Protein AF-W2W011-F1 (afdb_monomer)

Foldseek 3Di:
DDDLLLVPDPDDPVVVVVVVVVVLQQQCDDDPDRRHNPDDPVVSVVVVVVCVVPCVVCVSVVSNVPRDDDDDDDDDDDPPPPPDPDPDDDCVPDDDDDPDPDPDDDDDDDDDDDDDDDDDDDDDDD

Nearest PDB structures (foldseek):
  7n6g-assembly1_5I  TM=6.520E-01  e=6.285E-04  Chlamydomonas reinhardtii
  7sqc-assembly1_2P  TM=5.814E-01  e=3.881E-02  Chlamydomonas reinhardtii
  7sqc-assembly1_2L  TM=6.012E-01  e=3.253E-01  Chlamydomonas reinhardtii
  7n6g-assembly1_5H  TM=4.247E-01  e=1.088E-01  Chlamydomonas reinhardtii

Organism: NCBI:txid1317063

Radius of gyration: 40.41 Å; Cα contacts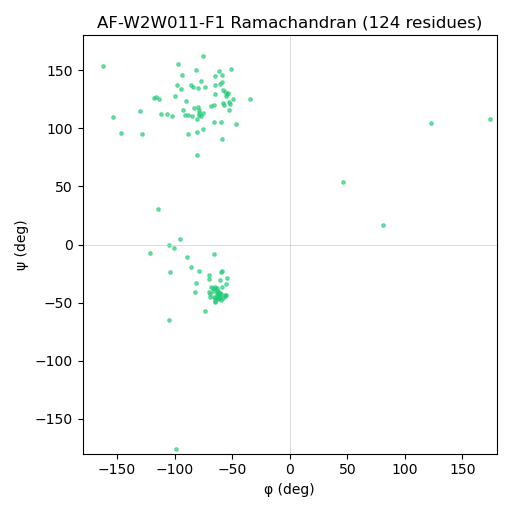 (8 Å, |Δi|>4): 46; chains: 1; bounding box: 49×67×100 Å

Sequence (126 aa):
MKRDFASDSTTDLKSSFEFFQAMLLTHSVNRSPKSVGIFSREEVATIVDYVANSYYRHFQLYKCIYTPYYHLHFVQREINDVQTPKALRPLSQGFLHTAKPMPSDESVKENDAEPPRETSESPADE

pLDDT: mean 76.08, std 18.24, range [36.22, 96.69]

InterPro domains:
  IPR032727 Flagellar C1a complex subunit C1a-32 [PF14769] (8-72)
  IPR032727 Flagellar C1a complex subunit C1a-32 [PTHR28457] (12-96)

Structure (mmCIF, N/CA/C/O backbone):
data_AF-W2W011-F1
#
_entry.id   AF-W2W011-F1
#
loop_
_atom_site.group_PDB
_atom_site.id
_atom_site.type_symbol
_atom_site.label_atom_id
_atom_site.label_alt_id
_atom_site.label_comp_id
_atom_site.label_asym_id
_atom_site.label_entity_id
_atom_site.label_seq_id
_atom_site.pdbx_PDB_ins_code
_atom_site.Cartn_x
_atom_site.Cartn_y
_atom_site.Cartn_z
_atom_site.occupancy
_atom_site.B_iso_or_equiv
_atom_site.auth_seq_id
_atom_site.auth_comp_id
_atom_site.auth_asym_id
_atom_site.auth_atom_id
_atom_site.pdbx_PDB_model_num
ATOM 1 N N . MET A 1 1 ? 24.750 -7.791 -10.084 1.00 52.22 1 MET A N 1
ATOM 2 C CA . MET A 1 1 ? 24.181 -6.774 -9.172 1.00 52.22 1 MET A CA 1
ATOM 3 C C . MET A 1 1 ? 23.039 -7.418 -8.401 1.00 52.22 1 MET A C 1
ATOM 5 O O . MET A 1 1 ? 22.060 -7.789 -9.032 1.00 52.22 1 MET A O 1
ATOM 9 N N . LYS A 1 2 ? 23.172 -7.611 -7.083 1.00 57.03 2 LYS A N 1
ATOM 10 C CA . LYS A 1 2 ? 22.013 -7.893 -6.222 1.00 57.03 2 LYS A CA 1
ATOM 11 C C . LYS A 1 2 ? 21.308 -6.552 -6.019 1.00 57.03 2 LYS A C 1
ATOM 13 O O . LYS A 1 2 ? 21.922 -5.655 -5.454 1.00 57.03 2 LYS A O 1
ATOM 18 N N . ARG A 1 3 ? 20.116 -6.374 -6.592 1.00 62.59 3 ARG A N 1
ATOM 19 C CA . ARG A 1 3 ? 19.247 -5.241 -6.255 1.00 62.59 3 ARG A CA 1
ATOM 20 C C . ARG A 1 3 ? 18.200 -5.742 -5.281 1.00 62.59 3 ARG A C 1
ATOM 22 O O . ARG A 1 3 ? 17.539 -6.743 -5.563 1.00 62.59 3 ARG A O 1
ATOM 29 N N . ASP A 1 4 ? 18.073 -5.047 -4.165 1.00 67.06 4 ASP A N 1
ATOM 30 C CA . ASP A 1 4 ? 17.091 -5.360 -3.144 1.00 67.06 4 ASP A CA 1
ATOM 31 C C . ASP A 1 4 ? 15.799 -4.613 -3.492 1.00 67.06 4 ASP A C 1
ATOM 33 O O . ASP A 1 4 ? 15.612 -3.447 -3.179 1.00 67.06 4 ASP A O 1
ATOM 37 N N . PHE A 1 5 ? 14.871 -5.281 -4.179 1.00 64.56 5 PHE A N 1
ATOM 38 C CA . PHE A 1 5 ? 13.610 -4.665 -4.628 1.00 64.56 5 PHE A CA 1
ATOM 39 C C . PHE A 1 5 ? 12.804 -4.016 -3.492 1.00 64.56 5 PHE A C 1
ATOM 41 O O . PHE A 1 5 ? 12.095 -3.034 -3.705 1.00 64.56 5 PHE A O 1
ATOM 48 N N . ALA A 1 6 ? 12.948 -4.539 -2.272 1.00 63.66 6 ALA A N 1
ATOM 49 C CA . ALA A 1 6 ? 12.313 -3.996 -1.081 1.00 63.66 6 ALA A CA 1
ATOM 50 C C . ALA A 1 6 ? 12.894 -2.640 -0.633 1.00 63.66 6 ALA A C 1
ATOM 52 O O . ALA A 1 6 ? 12.173 -1.878 0.015 1.00 63.66 6 ALA A O 1
ATOM 53 N N . SER A 1 7 ? 14.155 -2.321 -0.950 1.00 65.69 7 SER A N 1
ATOM 54 C CA . SER A 1 7 ? 14.741 -1.009 -0.638 1.00 65.69 7 SER A CA 1
ATOM 55 C C . SER A 1 7 ? 14.359 0.059 -1.658 1.00 65.69 7 SER A C 1
ATOM 57 O O . SER A 1 7 ? 14.184 1.210 -1.280 1.00 65.69 7 SER A O 1
ATOM 59 N N . ASP A 1 8 ? 14.186 -0.322 -2.926 1.00 67.56 8 ASP A N 1
ATOM 60 C CA . ASP A 1 8 ? 14.016 0.638 -4.030 1.00 67.56 8 ASP A CA 1
ATOM 61 C C . ASP A 1 8 ? 12.560 1.092 -4.228 1.00 67.56 8 ASP A C 1
ATOM 63 O O . ASP A 1 8 ? 12.281 2.113 -4.853 1.00 67.56 8 ASP A O 1
ATOM 67 N N . SER A 1 9 ? 11.600 0.331 -3.711 1.00 70.62 9 SER A N 1
ATOM 68 C CA . SER A 1 9 ? 10.176 0.668 -3.805 1.00 70.62 9 SER A CA 1
ATOM 69 C C . SER A 1 9 ? 9.778 1.825 -2.877 1.00 70.62 9 SER A C 1
ATOM 71 O O . SER A 1 9 ? 10.081 1.809 -1.686 1.00 70.62 9 SER A O 1
ATOM 73 N N . THR A 1 10 ? 8.992 2.766 -3.404 1.00 74.94 10 THR A N 1
ATOM 74 C CA . THR A 1 10 ? 8.512 3.996 -2.735 1.00 74.94 10 THR A CA 1
ATOM 75 C C . THR A 1 10 ? 7.554 3.762 -1.555 1.00 74.94 10 THR A C 1
ATOM 77 O O . THR A 1 10 ? 7.184 4.703 -0.860 1.00 74.94 10 THR A O 1
ATOM 80 N N . THR A 1 11 ? 7.100 2.525 -1.327 1.00 80.69 11 THR A N 1
ATOM 81 C CA . THR A 1 11 ? 6.095 2.234 -0.291 1.00 80.69 11 THR A CA 1
ATOM 82 C C . THR A 1 11 ? 6.762 1.856 1.028 1.00 80.69 11 THR A C 1
ATOM 84 O O . THR A 1 11 ? 7.402 0.805 1.139 1.00 80.69 11 THR A O 1
ATOM 87 N N . ASP A 1 12 ? 6.554 2.681 2.050 1.00 88.38 12 ASP A N 1
ATOM 88 C CA . ASP A 1 12 ? 7.016 2.436 3.413 1.00 88.38 12 ASP A CA 1
ATOM 89 C C . ASP A 1 12 ? 5.914 1.827 4.276 1.00 88.38 12 ASP A C 1
ATOM 91 O O . ASP A 1 12 ? 4.719 2.011 4.041 1.00 88.38 12 ASP A O 1
ATOM 95 N N . LEU A 1 13 ? 6.317 1.111 5.328 1.00 90.25 13 LEU A N 1
ATOM 96 C CA . LEU A 1 13 ? 5.365 0.515 6.265 1.00 90.25 13 LEU A CA 1
ATOM 97 C C . LEU A 1 13 ? 4.526 1.592 6.965 1.00 90.25 13 LEU A C 1
ATOM 99 O O . LEU A 1 13 ? 3.316 1.435 7.110 1.00 90.25 13 LEU A O 1
ATOM 103 N N . LYS A 1 14 ? 5.157 2.710 7.344 1.00 91.56 14 LYS A N 1
ATOM 104 C CA . LYS A 1 14 ? 4.480 3.834 7.999 1.00 91.56 14 LYS A CA 1
ATOM 105 C C . LYS A 1 14 ? 3.451 4.494 7.080 1.00 91.56 14 LYS A C 1
ATOM 107 O O . LYS A 1 14 ? 2.309 4.661 7.492 1.00 91.56 14 LYS A O 1
ATOM 112 N N . SER A 1 15 ? 3.824 4.814 5.840 1.00 91.69 15 SER A N 1
ATOM 113 C CA . SER A 1 15 ? 2.905 5.451 4.888 1.00 91.69 15 SER A CA 1
ATOM 114 C C . SER A 1 15 ? 1.752 4.523 4.492 1.00 91.69 15 SER A C 1
ATOM 116 O O . SER A 1 15 ? 0.606 4.963 4.423 1.00 91.69 15 SER A O 1
ATOM 118 N N . SER A 1 16 ? 2.016 3.219 4.334 1.00 92.31 16 SER A N 1
ATOM 119 C CA . SER A 1 16 ? 0.967 2.208 4.143 1.00 92.31 16 SER A CA 1
ATOM 120 C C . SER A 1 16 ? -0.001 2.151 5.329 1.00 92.31 16 SER A C 1
ATOM 122 O O . SER A 1 16 ? -1.209 2.029 5.125 1.00 92.31 16 SER A O 1
ATOM 124 N N . PHE A 1 17 ? 0.507 2.233 6.562 1.00 94.19 17 PHE A N 1
ATOM 125 C CA . PHE A 1 17 ? -0.326 2.202 7.764 1.00 94.19 17 PHE A CA 1
ATOM 126 C C . PHE A 1 17 ? -1.184 3.459 7.912 1.00 94.19 17 PHE A C 1
ATOM 128 O O . PHE A 1 17 ? -2.374 3.352 8.199 1.00 94.19 17 PHE A O 1
ATOM 135 N N . GLU A 1 18 ? -0.622 4.638 7.649 1.00 94.88 18 GLU A N 1
ATOM 136 C CA . GLU A 1 18 ? -1.370 5.900 7.639 1.00 94.88 18 GLU A CA 1
ATOM 137 C C . GLU A 1 18 ? -2.498 5.875 6.597 1.00 94.88 18 GLU A C 1
ATOM 139 O O . GLU A 1 18 ? -3.630 6.264 6.896 1.00 94.88 18 GLU A O 1
ATOM 144 N N . PHE A 1 19 ? -2.226 5.341 5.402 1.00 93.94 19 PHE A N 1
ATOM 145 C CA . PHE A 1 19 ? -3.241 5.153 4.366 1.00 93.94 19 PHE A CA 1
ATOM 146 C C . PHE A 1 19 ? -4.349 4.184 4.806 1.00 93.94 19 PHE A C 1
ATOM 148 O O . PHE A 1 19 ? -5.536 4.493 4.676 1.00 93.94 19 PHE A O 1
ATOM 155 N N . PHE A 1 20 ? -3.977 3.037 5.382 1.00 94.75 20 PHE A N 1
ATOM 156 C CA . PHE A 1 20 ? -4.931 2.075 5.936 1.00 94.75 20 PHE A CA 1
ATOM 157 C C . PHE A 1 20 ? -5.808 2.707 7.025 1.00 94.75 20 PHE A C 1
ATOM 159 O O . PHE A 1 20 ? -7.029 2.563 6.990 1.00 94.75 20 PHE A O 1
ATOM 166 N N . GLN A 1 21 ? -5.209 3.455 7.952 1.00 93.62 21 GLN A N 1
ATOM 167 C CA . GLN A 1 21 ? -5.925 4.137 9.025 1.00 93.62 21 GLN A CA 1
ATOM 168 C C . GLN A 1 21 ? -6.909 5.179 8.477 1.00 93.62 21 GLN A C 1
ATOM 170 O O . GLN A 1 21 ? -8.055 5.230 8.925 1.00 93.62 21 GLN A O 1
ATOM 175 N N . ALA A 1 22 ? -6.500 5.987 7.498 1.00 93.19 22 ALA A N 1
ATOM 176 C CA . ALA A 1 22 ? -7.375 6.972 6.865 1.00 93.19 22 ALA A CA 1
ATOM 177 C C . ALA A 1 22 ? -8.579 6.308 6.174 1.00 93.19 22 ALA A C 1
ATOM 179 O O . ALA A 1 22 ? -9.718 6.762 6.326 1.00 93.19 22 ALA A O 1
ATOM 180 N N . MET A 1 23 ? -8.345 5.203 5.462 1.00 92.44 23 MET A N 1
ATOM 181 C CA . MET A 1 23 ? -9.401 4.441 4.795 1.00 92.44 23 MET A CA 1
ATOM 182 C C . MET A 1 23 ? -10.364 3.812 5.807 1.00 92.44 23 MET A C 1
ATOM 184 O O . MET A 1 23 ? -11.578 3.951 5.675 1.00 92.44 23 MET A O 1
ATOM 188 N N . LEU A 1 24 ? -9.837 3.210 6.873 1.00 93.19 24 LEU A N 1
ATOM 189 C CA . LEU A 1 24 ? -10.644 2.617 7.934 1.00 93.19 24 LEU A CA 1
ATOM 190 C C . LEU A 1 24 ? -11.524 3.668 8.624 1.00 93.19 24 LEU A C 1
ATOM 192 O O . LEU A 1 24 ? -12.726 3.457 8.778 1.00 93.19 24 LEU A O 1
ATOM 196 N N . LEU A 1 25 ? -10.970 4.835 8.967 1.00 90.06 25 LEU A N 1
ATOM 197 C CA . LEU A 1 25 ? -11.723 5.933 9.584 1.00 90.06 25 LEU A CA 1
ATOM 198 C C . LEU A 1 25 ? -12.823 6.481 8.669 1.00 90.06 25 LEU A C 1
ATOM 200 O O . LEU A 1 25 ? -13.921 6.774 9.147 1.00 90.06 25 LEU A O 1
ATOM 204 N N . THR A 1 26 ? -12.561 6.557 7.363 1.00 90.62 26 THR A N 1
ATOM 205 C CA . THR A 1 26 ? -13.549 6.992 6.362 1.00 90.62 26 THR A CA 1
ATOM 206 C C . THR A 1 26 ? -14.780 6.080 6.338 1.00 90.62 26 THR A C 1
ATOM 208 O O . THR A 1 26 ? -15.884 6.562 6.086 1.00 90.62 26 THR A O 1
ATOM 211 N N . HIS A 1 27 ? -14.607 4.793 6.655 1.00 90.00 27 HIS A N 1
ATOM 212 C CA . HIS A 1 27 ? -15.679 3.792 6.681 1.00 90.00 27 HIS A CA 1
ATOM 213 C C . HIS A 1 27 ? -16.226 3.463 8.082 1.00 90.00 27 HIS A C 1
ATOM 215 O O . HIS A 1 27 ? -17.156 2.668 8.214 1.00 90.00 27 HIS A O 1
ATOM 221 N N . SER A 1 28 ? -15.661 4.053 9.134 1.00 89.00 28 SER A N 1
ATOM 222 C CA . SER A 1 28 ? -16.072 3.798 10.525 1.00 89.00 28 SER A CA 1
ATOM 223 C C . SER A 1 28 ? -16.900 4.936 11.115 1.00 89.00 28 SER A C 1
ATOM 225 O O . SER A 1 28 ? -17.642 4.741 12.073 1.00 89.00 28 SER A O 1
ATOM 227 N N . VAL A 1 29 ? -16.768 6.150 10.573 1.00 85.81 29 VAL A N 1
ATOM 228 C CA . VAL A 1 29 ? -17.441 7.340 11.101 1.00 85.81 29 VAL A CA 1
ATOM 229 C C . VAL A 1 29 ? -18.413 7.878 10.065 1.00 85.81 29 VAL A C 1
ATOM 231 O O . VAL A 1 29 ? -18.036 8.182 8.937 1.00 85.81 29 VAL A O 1
ATOM 234 N N . ASN A 1 30 ? -19.668 8.062 10.467 1.00 83.62 30 ASN A N 1
ATOM 235 C CA . ASN A 1 30 ? -20.659 8.703 9.618 1.00 83.62 30 ASN A CA 1
ATOM 236 C C . ASN A 1 30 ? -20.488 10.232 9.676 1.00 83.62 30 ASN A C 1
ATOM 238 O O . ASN A 1 30 ? -20.956 10.883 10.614 1.00 83.62 30 ASN A O 1
ATOM 242 N N . ARG A 1 31 ? -19.776 10.804 8.697 1.00 81.25 31 ARG A N 1
ATOM 243 C CA . ARG A 1 31 ? -19.677 12.257 8.489 1.00 81.25 31 ARG A CA 1
ATOM 244 C C . ARG A 1 31 ? -19.963 12.584 7.024 1.00 81.25 31 ARG A C 1
ATOM 246 O O . ARG A 1 31 ? -19.185 12.252 6.132 1.00 81.25 31 ARG A O 1
ATOM 253 N N . SER A 1 32 ? -21.060 13.298 6.780 1.00 76.00 32 SER A N 1
ATOM 254 C CA . SER A 1 32 ? -21.338 13.889 5.464 1.00 76.00 32 SER A CA 1
ATOM 255 C C . SER A 1 32 ? -20.203 14.852 5.069 1.00 76.00 32 SER A C 1
ATOM 257 O O . SER A 1 32 ? -19.733 15.576 5.953 1.00 76.00 32 SER A O 1
ATOM 259 N N . PRO A 1 33 ? -19.727 14.911 3.803 1.00 79.12 33 PRO A N 1
ATOM 260 C CA . PRO A 1 33 ? -20.206 14.236 2.584 1.00 79.12 33 PRO A CA 1
ATOM 261 C C . PRO A 1 33 ? -19.358 13.038 2.093 1.00 79.12 33 PRO A C 1
ATOM 263 O O . PRO A 1 33 ? -19.682 12.464 1.057 1.00 79.12 33 PRO A O 1
ATOM 266 N N . LYS A 1 34 ? -18.254 12.677 2.768 1.00 77.06 34 LYS A N 1
ATOM 267 C CA . LYS A 1 34 ? -17.277 11.677 2.271 1.00 77.06 34 LYS A CA 1
ATOM 268 C C . LYS A 1 34 ? -17.058 10.459 3.177 1.00 77.06 34 LYS A C 1
ATOM 270 O O . LYS A 1 34 ? -16.349 9.549 2.761 1.00 77.06 34 LYS A O 1
ATOM 275 N N . SER A 1 35 ? -17.619 10.426 4.386 1.00 81.56 35 SER A N 1
ATOM 276 C CA . SER A 1 35 ? -17.388 9.340 5.347 1.00 81.56 35 SER A CA 1
ATOM 277 C C . SER A 1 35 ? -18.691 8.613 5.666 1.00 81.56 35 SER A C 1
ATOM 279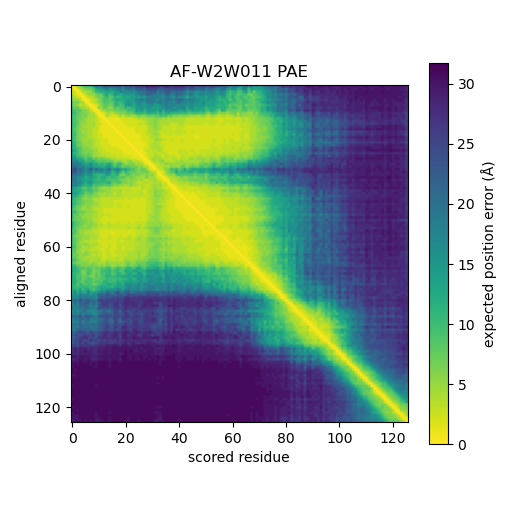 O O . SER A 1 35 ? -19.678 9.237 6.057 1.00 81.56 35 SER A O 1
ATOM 281 N N . VAL A 1 36 ? -18.692 7.293 5.494 1.00 84.44 36 VAL A N 1
ATOM 282 C CA . VAL A 1 36 ? -19.861 6.426 5.686 1.00 84.44 36 VAL A CA 1
ATOM 283 C C . VAL A 1 36 ? -19.579 5.533 6.885 1.00 84.44 36 VAL A C 1
ATOM 285 O O . VAL A 1 36 ? -18.571 4.844 6.896 1.00 84.44 36 VAL A O 1
ATOM 288 N N . GLY A 1 37 ? -20.449 5.521 7.893 1.00 86.31 37 GLY A N 1
ATOM 289 C CA . GLY A 1 37 ? -20.300 4.635 9.053 1.00 86.31 37 GLY A CA 1
ATOM 290 C C . GLY A 1 37 ? -20.795 3.224 8.744 1.00 86.31 37 GLY A C 1
ATOM 291 O O . GLY A 1 37 ? -21.909 2.886 9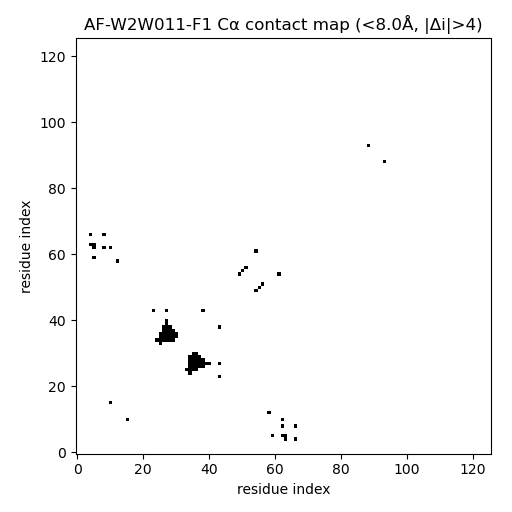.128 1.00 86.31 37 GLY A O 1
ATOM 292 N N . ILE A 1 38 ? -20.000 2.445 8.009 1.00 89.56 38 ILE A N 1
ATOM 293 C CA . ILE A 1 38 ? -20.305 1.052 7.644 1.00 89.56 38 ILE A CA 1
ATOM 294 C C . ILE A 1 38 ? -19.930 0.114 8.791 1.00 89.56 38 ILE A C 1
ATOM 296 O O . ILE A 1 38 ? -20.676 -0.812 9.090 1.00 89.56 38 ILE A O 1
ATOM 300 N N . PHE A 1 39 ? -18.788 0.364 9.433 1.00 92.06 39 PHE A N 1
ATOM 301 C CA . PHE A 1 39 ? -18.256 -0.501 10.480 1.00 92.06 39 PHE A CA 1
ATOM 302 C C . PHE A 1 39 ? -18.591 0.013 11.876 1.00 92.06 39 PHE A C 1
ATOM 304 O O . PHE A 1 39 ? -18.446 1.200 12.182 1.00 92.06 39 PHE A O 1
ATOM 311 N N . SER A 1 40 ? -18.975 -0.908 12.752 1.00 90.44 40 SER A N 1
ATOM 312 C CA . SER A 1 40 ? -19.040 -0.681 14.190 1.00 90.44 40 SER A CA 1
ATOM 313 C C . SER A 1 40 ? -17.640 -0.673 14.816 1.00 90.44 40 SER A C 1
ATOM 315 O O . SER A 1 40 ? -16.666 -1.176 14.258 1.00 90.44 40 SER A O 1
ATOM 317 N N . ARG A 1 41 ? -17.522 -0.121 16.028 1.00 89.12 41 ARG A N 1
ATOM 318 C CA . ARG A 1 41 ? -16.236 -0.036 16.741 1.00 89.12 41 ARG A CA 1
ATOM 319 C C . ARG A 1 41 ? -15.589 -1.406 16.982 1.00 89.12 41 ARG A C 1
ATOM 321 O O . ARG A 1 41 ? -14.365 -1.511 16.945 1.00 89.12 41 ARG A O 1
ATOM 328 N N . GLU A 1 42 ? -16.398 -2.422 17.262 1.00 93.94 42 GLU A N 1
ATOM 329 C CA . GLU A 1 42 ? -15.922 -3.783 17.526 1.00 93.94 42 GLU A CA 1
ATOM 330 C C . GLU A 1 42 ? -15.357 -4.414 16.252 1.00 93.94 42 GLU A C 1
ATOM 332 O O . GLU A 1 42 ? -14.239 -4.929 16.259 1.00 93.94 42 GLU A O 1
ATOM 337 N N . GLU A 1 43 ? -16.064 -4.265 15.130 1.00 93.62 43 GLU A N 1
ATOM 338 C CA . GLU A 1 43 ? -15.606 -4.744 13.824 1.00 93.62 43 GLU A CA 1
ATOM 339 C C . GLU A 1 43 ? -14.297 -4.067 13.410 1.00 93.62 43 GLU A C 1
ATOM 341 O O . GLU A 1 43 ? -13.365 -4.740 12.978 1.00 93.62 43 GLU A O 1
ATOM 346 N N . VAL A 1 44 ? -14.163 -2.757 13.632 1.00 94.19 44 VAL A N 1
ATOM 347 C CA . VAL A 1 44 ? -12.916 -2.021 13.370 1.00 94.19 44 VAL A CA 1
ATOM 348 C C . VAL A 1 44 ? -11.739 -2.630 14.131 1.00 94.19 44 VAL A C 1
ATOM 350 O O . VAL A 1 44 ? -10.675 -2.828 13.546 1.00 94.19 44 VAL A O 1
ATOM 353 N N . ALA A 1 45 ? -11.918 -2.972 15.410 1.00 94.19 45 ALA A N 1
ATOM 354 C CA . ALA A 1 45 ? -10.866 -3.608 16.200 1.00 94.19 45 ALA A CA 1
ATOM 355 C C . ALA A 1 45 ? -10.480 -4.985 15.633 1.00 94.19 45 ALA A C 1
ATOM 357 O O . ALA A 1 45 ? -9.292 -5.276 15.495 1.00 94.19 45 ALA A O 1
ATOM 358 N N . THR A 1 46 ? -11.467 -5.797 15.234 1.00 96.06 46 THR A N 1
ATOM 359 C CA . THR A 1 46 ? -11.205 -7.110 14.615 1.00 96.06 46 THR A CA 1
ATOM 360 C C . THR A 1 46 ? -10.492 -6.996 13.266 1.00 96.06 46 THR A C 1
ATOM 362 O O . THR A 1 46 ? -9.579 -7.771 12.986 1.00 96.06 46 THR A O 1
ATOM 365 N N . ILE A 1 47 ? -10.839 -5.996 12.448 1.00 95.50 47 ILE A N 1
ATOM 366 C CA . ILE A 1 47 ? -10.185 -5.732 11.161 1.00 95.50 47 ILE A CA 1
ATOM 367 C C . ILE A 1 47 ? -8.725 -5.335 11.381 1.00 95.50 47 ILE A C 1
ATOM 369 O O . ILE A 1 47 ? -7.843 -5.851 10.697 1.00 95.50 47 ILE A O 1
ATOM 373 N N . VAL A 1 48 ? -8.449 -4.440 12.334 1.00 95.62 48 VAL A N 1
ATOM 374 C CA . VAL A 1 48 ? -7.075 -4.012 12.639 1.00 95.62 48 VAL A CA 1
ATOM 375 C C . VAL A 1 48 ? -6.225 -5.197 13.092 1.00 95.62 48 VAL A C 1
ATOM 377 O O . VAL A 1 48 ? -5.115 -5.360 12.586 1.00 95.62 48 VAL A O 1
ATOM 380 N N . ASP A 1 49 ? -6.747 -6.044 13.982 1.00 96.62 49 ASP A N 1
ATOM 381 C CA . ASP A 1 49 ? -6.036 -7.238 14.449 1.00 96.62 49 ASP A CA 1
ATOM 382 C C . ASP A 1 49 ? -5.768 -8.228 13.304 1.00 96.62 49 ASP A C 1
ATOM 384 O O . ASP A 1 49 ? -4.638 -8.686 13.109 1.00 96.62 49 ASP A O 1
ATOM 388 N N . TYR A 1 50 ? -6.770 -8.487 12.461 1.00 96.69 50 TYR A N 1
ATOM 389 C CA . TYR A 1 50 ? -6.609 -9.351 11.295 1.00 96.69 50 TYR A CA 1
ATOM 390 C C . TYR A 1 50 ? -5.545 -8.824 10.323 1.00 96.69 50 TYR A C 1
ATOM 392 O O . TYR A 1 50 ? -4.669 -9.575 9.887 1.00 96.69 50 TYR A O 1
ATOM 400 N N . VAL A 1 51 ? -5.583 -7.532 9.986 1.00 95.81 51 VAL A N 1
ATOM 401 C CA . VAL A 1 51 ? -4.645 -6.910 9.037 1.00 95.81 51 VAL A CA 1
ATOM 402 C C . VAL A 1 51 ? -3.226 -6.863 9.614 1.00 95.81 51 VAL A C 1
ATOM 404 O O . VAL A 1 51 ? -2.262 -7.098 8.879 1.00 95.81 51 VAL A O 1
ATOM 407 N N . ALA A 1 52 ? -3.072 -6.629 10.920 1.00 94.44 52 ALA A N 1
ATOM 408 C CA . ALA A 1 52 ? -1.777 -6.693 11.596 1.00 94.44 52 ALA A CA 1
ATOM 409 C C . ALA A 1 52 ? -1.165 -8.103 11.519 1.00 94.44 52 ALA A C 1
ATOM 411 O O . ALA A 1 52 ? 0.002 -8.255 11.144 1.00 94.44 52 ALA A O 1
ATOM 412 N N . ASN A 1 53 ? -1.969 -9.134 11.794 1.00 95.69 53 ASN A N 1
ATOM 413 C CA . ASN A 1 53 ? -1.516 -10.525 11.849 1.00 95.69 53 ASN A CA 1
ATOM 414 C C . ASN A 1 53 ? -1.335 -11.191 10.473 1.00 95.69 53 ASN A C 1
ATOM 416 O O . ASN A 1 53 ? -0.572 -12.154 10.370 1.00 95.69 53 ASN A O 1
ATOM 420 N N . SER A 1 54 ? -1.997 -10.693 9.423 1.00 94.69 54 SER A N 1
ATOM 421 C CA . SER A 1 54 ? -1.929 -11.250 8.061 1.00 94.69 54 SER A CA 1
ATOM 422 C C . SER A 1 54 ? -1.078 -10.402 7.109 1.00 94.69 54 SER A C 1
ATOM 424 O O . SER A 1 54 ? -0.028 -10.850 6.645 1.00 94.69 54 SER A O 1
ATOM 426 N N . TYR A 1 55 ? -1.501 -9.168 6.824 1.00 93.94 55 TYR A N 1
ATOM 427 C CA . TYR A 1 55 ? -0.870 -8.296 5.836 1.00 93.94 55 TYR A CA 1
ATOM 428 C C . TYR A 1 55 ? 0.466 -7.745 6.335 1.00 93.94 55 TYR A C 1
ATOM 430 O O . TYR A 1 55 ? 1.502 -7.981 5.711 1.00 93.94 55 TYR A O 1
ATOM 438 N N . TYR A 1 56 ? 0.472 -7.057 7.483 1.00 94.56 56 TYR A N 1
ATOM 439 C CA . TYR A 1 56 ? 1.687 -6.397 7.977 1.00 94.56 56 TYR A CA 1
ATOM 440 C C . TYR A 1 56 ? 2.747 -7.388 8.460 1.00 94.56 56 TYR A C 1
ATOM 442 O O . TYR A 1 56 ? 3.940 -7.135 8.281 1.00 94.56 56 TYR A O 1
ATOM 450 N N . ARG A 1 57 ? 2.338 -8.561 8.960 1.00 94.38 57 ARG A N 1
ATOM 451 C CA . ARG A 1 57 ? 3.251 -9.676 9.253 1.00 94.38 57 ARG A CA 1
ATOM 452 C C . ARG A 1 57 ? 4.087 -10.093 8.038 1.00 94.38 57 ARG A C 1
ATOM 454 O O . ARG A 1 57 ? 5.246 -10.472 8.192 1.00 94.38 57 ARG A O 1
ATOM 461 N N . HIS A 1 58 ? 3.518 -10.001 6.837 1.00 93.25 58 HIS A N 1
ATOM 462 C CA . HIS A 1 58 ? 4.173 -10.359 5.577 1.00 93.25 58 HIS A CA 1
ATOM 463 C C . HIS A 1 58 ? 4.388 -9.145 4.661 1.00 93.25 58 HIS A C 1
ATOM 465 O O . HIS A 1 58 ? 4.431 -9.283 3.438 1.00 93.25 58 HIS A O 1
ATOM 471 N N . PHE A 1 59 ? 4.575 -7.952 5.239 1.00 91.25 59 PHE A N 1
ATOM 472 C CA . PHE A 1 59 ? 4.643 -6.695 4.489 1.00 91.25 59 PHE A CA 1
ATOM 473 C C . PHE A 1 59 ? 5.704 -6.705 3.379 1.00 91.25 59 PHE A C 1
ATOM 475 O O . PHE A 1 59 ? 5.428 -6.288 2.259 1.00 91.25 59 PHE A O 1
ATOM 482 N N . GLN A 1 60 ? 6.902 -7.231 3.654 1.00 88.50 60 GLN A N 1
ATOM 483 C CA . GLN A 1 60 ? 7.986 -7.282 2.666 1.00 88.50 60 GLN A CA 1
ATOM 484 C C . GLN A 1 60 ? 7.654 -8.177 1.464 1.00 88.50 60 GLN A C 1
ATOM 486 O O . GLN A 1 60 ? 8.000 -7.833 0.339 1.00 88.50 60 GLN A O 1
ATOM 491 N N . LEU A 1 61 ? 6.951 -9.293 1.684 1.00 89.88 61 LEU A N 1
ATOM 492 C CA . LEU A 1 61 ? 6.537 -10.192 0.605 1.00 89.88 61 LEU A CA 1
ATOM 493 C C . LEU A 1 61 ? 5.555 -9.485 -0.33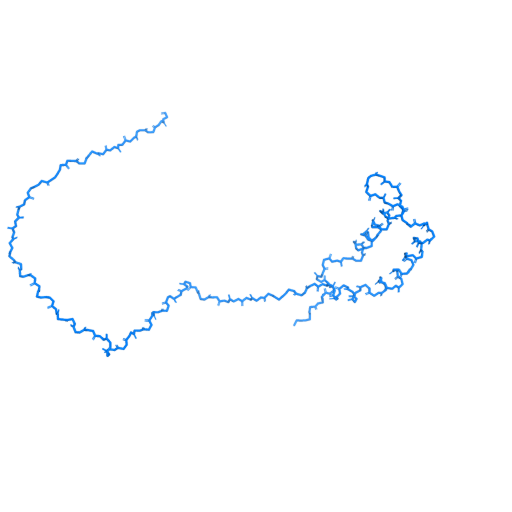2 1.00 89.88 61 LEU A C 1
ATOM 495 O O . LEU A 1 61 ? 5.765 -9.466 -1.543 1.00 89.88 61 LEU A O 1
ATOM 499 N N . TYR A 1 62 ? 4.518 -8.859 0.230 1.00 90.31 62 TYR A N 1
ATOM 500 C CA . TYR A 1 62 ? 3.541 -8.107 -0.556 1.00 90.31 62 TYR A CA 1
ATOM 501 C C . TYR A 1 62 ? 4.180 -6.918 -1.270 1.00 90.31 62 TYR A C 1
ATOM 503 O O . TYR A 1 62 ? 3.923 -6.704 -2.451 1.00 90.31 62 TYR A O 1
ATOM 511 N N . LYS A 1 63 ? 5.080 -6.199 -0.595 1.00 88.00 63 LYS A N 1
ATOM 512 C CA . LYS A 1 63 ? 5.861 -5.107 -1.181 1.00 88.00 63 LYS A CA 1
ATOM 513 C C . LYS A 1 63 ? 6.645 -5.576 -2.411 1.00 88.00 63 LYS A C 1
ATOM 515 O O . LYS A 1 63 ? 6.599 -4.910 -3.440 1.00 88.00 63 LYS A O 1
ATOM 520 N N . CYS A 1 64 ? 7.283 -6.743 -2.354 1.00 85.44 64 CYS A N 1
ATOM 521 C CA . CYS A 1 64 ? 7.981 -7.319 -3.505 1.00 85.44 64 CYS A CA 1
ATOM 522 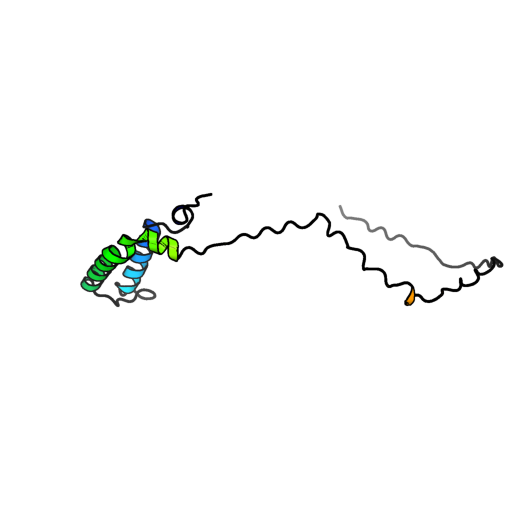C C . CYS A 1 64 ? 7.038 -7.736 -4.645 1.00 85.44 64 CYS A C 1
ATOM 524 O O . CYS A 1 64 ? 7.375 -7.522 -5.804 1.00 85.44 64 CYS A O 1
ATOM 526 N N . ILE A 1 65 ? 5.872 -8.315 -4.339 1.00 87.88 65 ILE A N 1
ATOM 527 C CA . ILE A 1 65 ? 4.909 -8.776 -5.356 1.00 87.88 65 ILE A CA 1
ATOM 528 C C . ILE A 1 65 ? 4.253 -7.595 -6.085 1.00 87.88 65 ILE A C 1
ATOM 530 O O . ILE A 1 65 ? 4.065 -7.650 -7.298 1.00 87.88 65 ILE A O 1
ATOM 534 N N . TYR A 1 66 ? 3.901 -6.534 -5.356 1.00 85.38 66 TYR A N 1
ATOM 535 C CA . TYR A 1 66 ? 3.165 -5.392 -5.906 1.00 85.38 66 TYR A CA 1
ATOM 536 C C . TYR A 1 66 ? 4.054 -4.284 -6.474 1.00 85.38 66 TYR A C 1
ATOM 538 O O . TYR A 1 66 ? 3.537 -3.384 -7.132 1.00 85.38 66 TYR A O 1
ATOM 546 N N . THR A 1 67 ? 5.370 -4.319 -6.247 1.00 85.75 67 THR A N 1
ATOM 547 C CA . THR A 1 67 ? 6.284 -3.346 -6.858 1.00 85.75 67 THR A CA 1
ATOM 548 C C . THR A 1 67 ? 6.474 -3.694 -8.338 1.00 85.75 67 THR A C 1
ATOM 550 O O . THR A 1 67 ? 7.062 -4.735 -8.640 1.00 85.75 67 THR A O 1
ATOM 553 N N . PRO A 1 68 ? 6.004 -2.854 -9.283 1.00 77.75 68 PRO A N 1
ATOM 554 C CA . PRO A 1 68 ? 6.153 -3.131 -10.704 1.00 77.75 68 PRO A CA 1
ATOM 555 C C . PRO A 1 68 ? 7.629 -3.120 -11.110 1.00 77.75 68 PRO A C 1
ATOM 557 O O . PRO A 1 68 ? 8.404 -2.248 -10.713 1.00 77.75 68 PRO A O 1
ATOM 560 N N . TYR A 1 69 ? 8.012 -4.093 -11.934 1.00 75.31 69 TYR A N 1
ATOM 561 C CA . TYR A 1 69 ? 9.363 -4.201 -12.464 1.00 75.31 69 TYR A CA 1
ATOM 562 C C . TYR A 1 69 ? 9.493 -3.395 -13.761 1.00 75.31 69 TYR A C 1
ATOM 564 O O . TYR A 1 69 ? 8.930 -3.763 -14.792 1.00 75.31 69 TYR A O 1
ATOM 572 N N . TYR A 1 70 ? 10.259 -2.304 -13.725 1.00 76.12 70 TYR A N 1
ATOM 573 C CA . TYR A 1 70 ? 10.562 -1.518 -14.919 1.00 76.12 70 TYR A CA 1
ATOM 574 C C . TYR A 1 70 ? 11.846 -2.031 -15.579 1.00 76.12 70 TYR A C 1
ATOM 576 O O . TYR A 1 70 ? 12.946 -1.872 -15.043 1.00 76.12 70 TYR A O 1
ATOM 584 N N . HIS A 1 71 ? 11.714 -2.635 -16.762 1.00 77.69 71 HIS A N 1
ATOM 585 C CA . HIS A 1 71 ? 12.858 -2.985 -17.602 1.00 77.69 71 HIS A CA 1
ATOM 586 C C . HIS A 1 71 ? 13.235 -1.766 -18.452 1.00 77.69 71 HIS A C 1
ATOM 588 O O . HIS A 1 71 ? 12.498 -1.371 -19.353 1.00 77.69 71 HIS A O 1
ATOM 594 N N . LEU A 1 72 ? 14.382 -1.148 -18.163 1.00 81.50 72 LEU A N 1
ATOM 595 C CA . LEU A 1 72 ? 14.938 -0.111 -19.031 1.00 81.50 72 LEU A CA 1
ATOM 596 C C . LEU A 1 72 ? 15.720 -0.781 -20.161 1.00 81.50 72 LEU A C 1
ATOM 598 O O . LEU A 1 72 ? 16.707 -1.476 -19.911 1.00 81.50 72 LEU A O 1
ATOM 602 N N . HIS A 1 73 ? 15.270 -0.576 -21.396 1.00 82.56 73 HIS A N 1
ATOM 603 C CA . HIS A 1 73 ? 15.976 -1.003 -22.598 1.00 82.56 73 HIS A CA 1
ATOM 604 C C . HIS A 1 73 ? 16.661 0.209 -23.223 1.00 82.56 73 HIS A C 1
ATOM 606 O O . HIS A 1 73 ? 16.001 1.105 -23.745 1.00 82.56 73 HIS A O 1
ATOM 612 N N . PHE A 1 74 ? 17.990 0.233 -23.170 1.00 86.19 74 PHE A N 1
ATOM 613 C CA . PHE A 1 74 ? 18.783 1.224 -23.885 1.00 86.19 74 PHE A CA 1
ATOM 614 C C . PHE A 1 74 ? 19.111 0.680 -25.270 1.00 86.19 74 PHE A C 1
ATOM 616 O O . PHE A 1 74 ? 19.701 -0.392 -25.396 1.00 86.19 74 PHE A O 1
ATOM 623 N N . VAL A 1 75 ? 18.734 1.423 -26.307 1.00 85.38 75 VAL A N 1
ATOM 624 C CA . VAL A 1 75 ? 19.153 1.146 -27.680 1.00 85.38 75 VAL A CA 1
ATOM 625 C C . VAL A 1 75 ? 20.084 2.271 -28.092 1.00 85.38 75 VAL A C 1
ATOM 627 O O . VAL A 1 75 ? 19.668 3.422 -28.208 1.00 85.38 75 VAL A O 1
ATOM 630 N N . GLN A 1 76 ? 21.358 1.943 -28.275 1.00 81.00 76 GLN A N 1
ATOM 631 C CA . GLN A 1 76 ? 22.325 2.878 -28.824 1.00 81.00 76 GLN A CA 1
ATOM 632 C C . GLN A 1 76 ? 22.130 2.934 -30.338 1.00 81.00 76 GLN A C 1
ATOM 634 O O . GLN A 1 76 ? 22.311 1.933 -31.029 1.00 81.00 76 GLN A O 1
ATOM 639 N N . ARG A 1 77 ? 21.741 4.105 -30.843 1.00 79.19 77 ARG A N 1
ATOM 640 C CA . ARG A 1 77 ? 21.741 4.398 -32.276 1.00 79.19 77 ARG A CA 1
ATOM 641 C C . ARG A 1 77 ? 23.063 5.068 -32.644 1.00 79.19 77 ARG A C 1
ATOM 643 O O . ARG A 1 77 ? 23.626 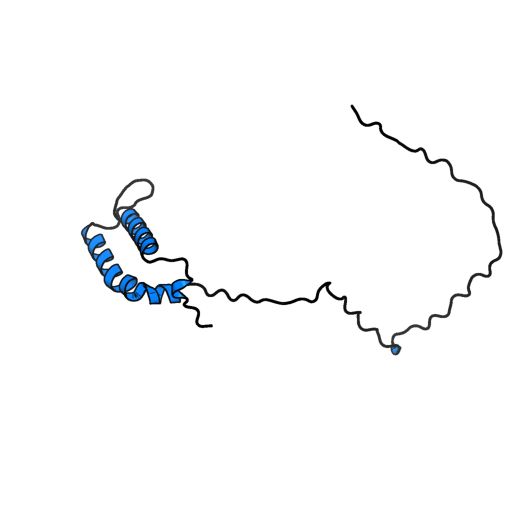5.804 -31.833 1.00 79.19 77 ARG A O 1
ATOM 650 N N . GLU A 1 78 ? 23.562 4.802 -33.846 1.00 79.44 78 GLU A N 1
ATOM 651 C CA . GLU A 1 78 ? 24.703 5.535 -34.387 1.00 79.44 78 GLU A CA 1
ATOM 652 C C . GLU A 1 78 ? 24.398 7.035 -34.470 1.00 79.44 78 GLU A C 1
ATOM 654 O O . GLU A 1 78 ? 23.264 7.458 -34.713 1.00 79.44 78 GLU A O 1
ATOM 659 N N . ILE A 1 79 ? 25.431 7.843 -34.247 1.00 76.31 79 ILE A N 1
ATOM 660 C CA . ILE A 1 79 ? 25.355 9.294 -34.382 1.00 76.31 79 ILE A CA 1
ATOM 661 C C . ILE A 1 79 ? 25.081 9.611 -35.863 1.00 76.31 79 ILE A C 1
ATOM 663 O O . ILE A 1 79 ? 25.792 9.125 -36.738 1.00 76.31 79 ILE A O 1
ATOM 667 N N . ASN A 1 80 ? 24.071 10.448 -36.123 1.00 70.94 80 ASN A N 1
ATOM 668 C CA . ASN A 1 80 ? 23.684 10.994 -37.436 1.00 70.94 80 ASN A CA 1
ATOM 669 C C . ASN A 1 80 ? 22.843 10.125 -38.386 1.00 70.94 80 ASN A C 1
ATOM 671 O O . ASN A 1 80 ? 22.764 10.498 -39.553 1.00 70.94 80 ASN A O 1
ATOM 675 N N . ASP A 1 81 ? 22.187 9.044 -37.938 1.00 65.62 81 ASP A N 1
ATOM 676 C CA . ASP A 1 81 ? 21.255 8.285 -38.803 1.00 65.62 81 ASP A CA 1
ATOM 677 C C . ASP A 1 81 ? 21.865 8.011 -40.191 1.00 65.62 81 ASP A C 1
ATOM 679 O O . ASP A 1 81 ? 21.304 8.416 -41.211 1.00 65.62 81 ASP A O 1
ATOM 683 N N . VAL A 1 82 ? 23.072 7.419 -40.221 1.00 71.06 82 VAL A N 1
ATOM 684 C CA . VAL A 1 82 ? 23.858 7.216 -41.449 1.00 71.06 82 VAL A CA 1
ATOM 685 C C . VAL A 1 82 ? 22.937 6.656 -42.532 1.00 71.06 82 VAL A C 1
ATOM 687 O O . VAL A 1 82 ? 22.544 5.488 -42.473 1.00 71.06 82 VAL A O 1
ATOM 690 N N . GLN A 1 83 ? 22.537 7.507 -43.491 1.00 69.56 83 GLN A N 1
ATOM 691 C CA . GLN A 1 83 ? 21.617 7.107 -44.550 1.00 69.56 83 GLN A CA 1
ATOM 692 C C . GLN A 1 83 ? 22.286 5.970 -45.301 1.00 69.56 83 GLN A C 1
ATOM 694 O O . GLN A 1 83 ? 23.246 6.177 -46.044 1.00 69.56 83 GLN A O 1
ATOM 699 N N . THR A 1 84 ? 21.803 4.751 -45.081 1.00 76.69 84 THR A N 1
ATOM 700 C CA . THR A 1 84 ? 22.325 3.605 -45.805 1.00 76.69 84 THR A CA 1
ATOM 701 C C . THR A 1 84 ? 21.893 3.792 -47.256 1.00 76.69 84 THR A C 1
ATOM 703 O O . THR A 1 84 ? 20.687 3.893 -47.513 1.00 76.69 84 THR A O 1
ATOM 706 N N . PRO A 1 85 ? 22.833 3.905 -48.211 1.00 78.94 85 PRO A N 1
ATOM 707 C CA . PRO A 1 85 ? 22.468 4.126 -49.596 1.00 78.94 85 PRO A CA 1
ATOM 708 C C . PRO A 1 85 ? 21.567 2.982 -50.050 1.00 78.94 85 PRO A C 1
ATOM 710 O O . PRO A 1 85 ? 21.849 1.806 -49.802 1.00 78.94 85 PRO A O 1
ATOM 713 N N . LYS A 1 86 ? 20.455 3.328 -50.705 1.00 81.62 86 LYS A N 1
ATOM 714 C CA . LYS A 1 86 ? 19.560 2.328 -51.287 1.00 81.62 86 LYS A CA 1
ATOM 715 C C . LYS A 1 86 ? 20.381 1.439 -52.217 1.00 81.62 86 LYS A C 1
ATOM 717 O O . LYS A 1 86 ? 21.091 1.957 -53.079 1.00 81.62 86 LYS A O 1
ATOM 722 N N . ALA A 1 87 ? 20.259 0.122 -52.049 1.00 84.06 87 ALA A N 1
ATOM 723 C CA . ALA A 1 87 ? 20.937 -0.837 -52.911 1.00 84.06 87 ALA A CA 1
ATOM 724 C C . ALA A 1 87 ? 20.687 -0.478 -54.383 1.00 84.06 87 ALA A C 1
ATOM 726 O O . ALA A 1 87 ? 19.538 -0.303 -54.810 1.00 84.06 87 ALA A O 1
ATOM 727 N N . LEU A 1 88 ? 21.779 -0.312 -55.133 1.00 80.00 88 LEU A N 1
ATOM 728 C CA . LEU A 1 88 ? 21.712 0.024 -56.547 1.00 80.00 88 LEU A CA 1
ATOM 729 C C . LEU A 1 88 ? 20.974 -1.096 -57.286 1.00 80.00 88 LEU A C 1
ATOM 731 O O . LEU A 1 88 ? 21.177 -2.281 -57.016 1.00 80.00 88 LEU A O 1
ATOM 735 N N . ARG A 1 89 ? 20.102 -0.718 -58.224 1.00 82.00 89 ARG A N 1
ATOM 736 C CA . ARG A 1 89 ? 19.460 -1.692 -59.111 1.00 82.00 89 ARG A CA 1
ATOM 737 C C . ARG A 1 89 ? 20.525 -2.352 -59.997 1.00 82.00 89 ARG A C 1
ATOM 739 O O . ARG A 1 89 ? 21.481 -1.676 -60.378 1.00 82.00 89 ARG A O 1
ATOM 746 N N . PRO A 1 90 ? 20.383 -3.647 -60.329 1.00 87.94 90 PRO A N 1
ATOM 747 C CA . PRO A 1 90 ? 21.342 -4.332 -61.186 1.00 87.94 90 PRO A CA 1
ATOM 748 C C . PRO A 1 90 ? 21.396 -3.674 -62.570 1.00 87.94 90 PRO A C 1
ATOM 750 O O . PRO A 1 90 ? 20.388 -3.169 -63.067 1.00 87.94 90 PRO A O 1
ATOM 753 N N . LEU A 1 91 ? 22.564 -3.727 -63.219 1.00 82.06 91 LEU A N 1
ATOM 754 C CA . LEU A 1 91 ? 22.790 -3.115 -64.536 1.00 82.06 91 LEU A CA 1
ATOM 755 C C . LEU A 1 91 ? 21.856 -3.668 -65.625 1.00 82.06 91 LEU A C 1
ATOM 757 O O . LEU A 1 91 ? 21.559 -2.973 -66.590 1.00 82.06 91 LEU A O 1
ATOM 761 N N . SER A 1 92 ? 21.332 -4.882 -65.439 1.00 86.06 92 SER A N 1
ATOM 762 C CA . SER A 1 92 ? 20.315 -5.481 -66.311 1.00 86.06 92 SER A CA 1
ATOM 763 C C . SER A 1 92 ? 19.020 -4.667 -66.405 1.00 86.06 92 SER A C 1
ATOM 765 O O . SER A 1 92 ? 18.291 -4.801 -67.380 1.00 86.06 92 SER A O 1
ATOM 767 N N . GLN A 1 93 ? 18.732 -3.821 -65.413 1.00 84.50 93 GLN A N 1
ATOM 768 C CA . GLN A 1 93 ? 17.582 -2.911 -65.403 1.00 84.50 93 GLN A CA 1
ATOM 769 C C . GLN A 1 93 ? 17.940 -1.499 -65.901 1.00 84.50 93 GLN A C 1
ATOM 771 O O . GLN A 1 93 ? 17.116 -0.588 -65.814 1.00 84.50 93 GLN A O 1
ATOM 776 N N . GLY A 1 94 ? 19.173 -1.288 -66.368 1.00 84.38 94 GLY A N 1
ATOM 777 C CA . GLY A 1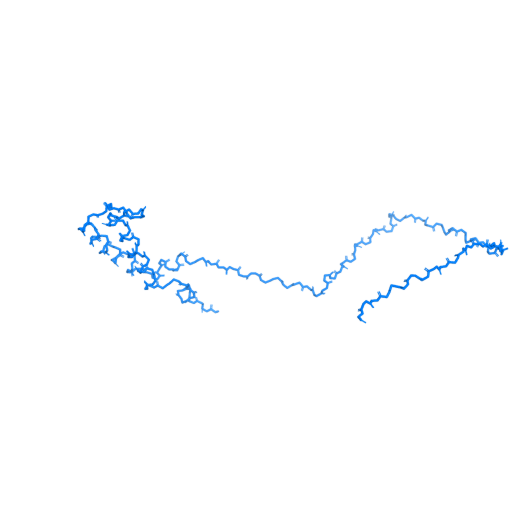 94 ? 19.638 -0.006 -66.882 1.00 84.38 94 GLY A CA 1
ATOM 778 C C . GLY A 1 94 ? 19.116 0.274 -68.291 1.00 84.38 94 GLY A C 1
ATOM 779 O O . GLY A 1 94 ? 19.091 -0.608 -69.144 1.00 84.38 94 GLY A O 1
ATOM 780 N N . PHE A 1 95 ? 18.745 1.528 -68.550 1.00 81.69 95 PHE A N 1
ATOM 781 C CA . PHE A 1 95 ? 18.491 2.020 -69.903 1.00 81.69 95 PHE A CA 1
ATOM 782 C C . PHE A 1 95 ? 19.762 2.668 -70.448 1.00 81.69 95 PHE A C 1
ATOM 784 O O . PHE A 1 95 ? 20.398 3.464 -69.755 1.00 81.69 95 PHE A O 1
ATOM 791 N N . LEU A 1 96 ? 20.121 2.348 -71.693 1.00 82.88 96 LEU A N 1
ATOM 792 C CA . LEU A 1 96 ? 21.242 2.981 -72.379 1.00 82.88 96 LEU A CA 1
ATOM 793 C C . LEU A 1 96 ? 20.920 4.465 -72.601 1.00 82.88 96 LEU A C 1
ATOM 795 O O . LEU A 1 96 ? 20.095 4.816 -73.441 1.00 82.88 96 LEU A O 1
ATOM 799 N N . HIS A 1 97 ? 21.557 5.337 -71.822 1.00 76.25 97 HIS A N 1
ATOM 800 C CA . HIS A 1 97 ? 21.504 6.774 -72.054 1.00 76.25 97 HIS A CA 1
ATOM 801 C C . HIS A 1 97 ? 22.412 7.095 -73.241 1.00 76.25 97 HIS A C 1
ATOM 803 O O . HIS A 1 97 ? 23.631 7.178 -73.101 1.00 76.25 97 HIS A O 1
ATOM 809 N N . THR A 1 98 ? 21.833 7.263 -74.430 1.00 80.69 98 THR A N 1
ATOM 810 C CA . THR A 1 98 ? 22.541 7.942 -75.516 1.00 80.69 98 THR A CA 1
ATOM 811 C C . THR A 1 98 ? 22.728 9.391 -75.088 1.00 80.69 98 THR A C 1
ATOM 813 O O . THR A 1 98 ? 21.737 10.076 -74.822 1.00 80.69 98 THR A O 1
ATOM 816 N N . ALA A 1 99 ? 23.975 9.854 -74.986 1.00 73.69 99 ALA A N 1
ATOM 817 C CA . ALA A 1 99 ? 24.252 11.257 -74.719 1.00 73.69 99 ALA A CA 1
ATOM 818 C C . ALA A 1 99 ? 23.474 12.108 -75.732 1.00 73.69 99 ALA A C 1
ATOM 820 O O . ALA A 1 99 ? 23.625 11.933 -76.943 1.00 73.69 99 ALA A O 1
ATOM 821 N N . LYS A 1 100 ? 22.601 12.994 -75.237 1.00 72.38 100 LYS A N 1
ATOM 822 C CA . LYS A 1 100 ? 21.988 14.017 -76.082 1.00 72.38 100 LYS A CA 1
ATOM 823 C C . LYS A 1 100 ? 23.149 14.779 -76.732 1.00 72.38 100 LYS A C 1
ATOM 825 O O . LYS A 1 100 ? 24.047 15.176 -75.984 1.00 72.38 100 LYS A O 1
ATOM 830 N N . PRO A 1 101 ? 23.182 14.951 -78.067 1.00 65.56 101 PRO A N 1
ATOM 831 C CA . PRO A 1 101 ? 24.205 15.776 -78.686 1.00 65.56 101 PRO A CA 1
ATOM 832 C C . PRO A 1 101 ? 24.178 17.126 -77.976 1.00 65.56 101 PRO A C 1
ATOM 834 O O . PRO A 1 101 ? 23.110 17.738 -77.869 1.00 65.56 101 PRO A O 1
ATOM 837 N N . MET A 1 102 ? 25.316 17.527 -77.407 1.00 61.72 102 MET A N 1
ATOM 838 C CA . MET A 1 102 ? 25.451 18.868 -76.852 1.00 61.72 102 MET A CA 1
ATOM 839 C C . MET A 1 102 ? 25.063 19.846 -77.965 1.00 61.72 102 MET A C 1
ATOM 841 O O . MET A 1 102 ? 25.531 19.660 -79.094 1.00 61.72 102 MET A O 1
ATOM 845 N N . PRO A 1 103 ? 24.177 20.824 -77.712 1.00 61.19 103 PRO A N 1
ATOM 846 C CA . PRO A 1 103 ? 23.952 21.874 -78.688 1.00 61.19 103 PRO A CA 1
ATOM 847 C C . PRO A 1 103 ? 25.304 22.541 -78.946 1.00 61.19 103 PRO A C 1
ATOM 849 O O . PRO A 1 103 ? 25.957 23.006 -78.018 1.00 61.19 103 PRO A O 1
ATOM 852 N N . SER A 1 104 ? 25.752 22.493 -80.198 1.00 52.84 104 SER A N 1
ATOM 853 C CA . SER A 1 104 ? 26.905 23.248 -80.667 1.00 52.84 104 SER A CA 1
ATOM 854 C C . SER A 1 104 ? 26.641 24.729 -80.406 1.00 52.84 104 SER A C 1
ATOM 856 O O . SER A 1 104 ? 25.630 25.255 -80.876 1.00 52.84 104 SER A O 1
ATOM 858 N N . ASP A 1 105 ? 27.528 25.361 -79.640 1.00 54.88 105 ASP A N 1
ATOM 859 C CA . ASP A 1 105 ? 27.519 26.789 -79.335 1.00 54.88 105 ASP A CA 1
ATOM 860 C C . ASP A 1 105 ? 27.611 27.623 -80.618 1.00 54.88 105 ASP A C 1
ATOM 862 O O . ASP A 1 105 ? 28.700 27.969 -81.055 1.00 54.88 105 ASP A O 1
ATOM 866 N N . GLU A 1 106 ? 26.475 27.984 -81.210 1.00 49.50 106 GLU A N 1
ATOM 867 C CA . GLU A 1 106 ? 26.355 29.160 -82.073 1.00 49.50 106 GLU A CA 1
ATOM 868 C C . GLU A 1 106 ? 24.959 29.769 -81.929 1.00 49.50 106 GLU A C 1
ATOM 870 O O . GLU A 1 106 ? 23.994 29.342 -82.556 1.00 49.50 106 GLU A O 1
ATOM 875 N N . SER A 1 107 ? 24.846 30.785 -81.077 1.00 44.19 107 SER A N 1
ATOM 876 C CA . SER A 1 107 ? 24.429 32.125 -81.502 1.00 44.19 107 SER A CA 1
ATOM 877 C C . SER A 1 107 ?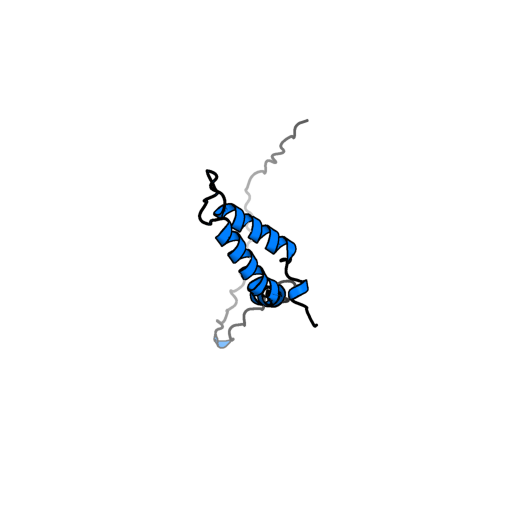 24.253 32.997 -80.264 1.00 44.19 107 SER A C 1
ATOM 879 O O . SER A 1 107 ? 23.293 32.846 -79.507 1.00 44.19 107 SER A O 1
ATOM 881 N N . VAL A 1 108 ? 25.185 33.932 -80.087 1.00 51.06 108 VAL A N 1
ATOM 882 C CA . VAL A 1 108 ? 24.979 35.144 -79.298 1.00 51.06 108 VAL A CA 1
ATOM 883 C C . VAL A 1 108 ? 23.709 35.813 -79.823 1.00 51.06 108 VAL A C 1
ATOM 885 O O . VAL A 1 108 ? 23.652 36.217 -80.984 1.00 51.06 108 VAL A O 1
ATOM 888 N N . LYS A 1 109 ? 22.680 35.898 -78.982 1.00 38.62 109 LYS A N 1
ATOM 889 C CA . LYS A 1 109 ? 21.555 36.810 -79.178 1.00 38.62 109 LYS A CA 1
ATOM 890 C C . LYS A 1 109 ? 21.358 37.609 -77.902 1.00 38.62 109 LYS A C 1
ATOM 892 O O . LYS A 1 109 ? 20.750 37.155 -76.939 1.00 38.62 109 LYS A O 1
ATOM 897 N N . GLU A 1 110 ? 21.971 38.782 -77.950 1.00 44.69 110 GLU A N 1
ATOM 898 C CA . GLU A 1 110 ? 21.554 40.016 -77.301 1.00 44.69 110 GLU A CA 1
ATOM 899 C C . GLU A 1 110 ? 20.024 40.120 -77.268 1.00 44.69 110 GLU A C 1
ATOM 901 O O . GLU A 1 110 ? 19.371 39.986 -78.301 1.00 44.69 110 GLU A O 1
ATOM 906 N N . ASN A 1 111 ? 19.471 40.312 -76.073 1.00 36.50 111 ASN A N 1
ATOM 907 C CA . ASN A 1 111 ? 18.160 40.912 -75.875 1.00 36.50 111 ASN A CA 1
ATOM 908 C C . ASN A 1 111 ? 18.136 41.567 -74.493 1.00 36.50 111 ASN A C 1
ATOM 910 O O . ASN A 1 111 ? 18.159 40.897 -73.460 1.00 36.50 111 ASN A O 1
ATOM 914 N N . ASP A 1 112 ? 18.124 42.893 -74.544 1.00 36.22 112 ASP A N 1
ATOM 915 C CA . ASP A 1 112 ? 17.728 43.808 -73.487 1.00 36.22 112 ASP A CA 1
ATOM 916 C C . ASP A 1 112 ? 16.352 43.465 -72.895 1.00 36.22 112 ASP A C 1
ATOM 918 O O . ASP A 1 112 ? 15.459 43.007 -73.613 1.00 36.22 112 ASP A O 1
ATOM 922 N N . ALA A 1 113 ? 16.210 43.826 -71.612 1.00 38.59 113 ALA A N 1
ATOM 923 C CA . ALA A 1 113 ? 14.999 44.218 -70.872 1.00 38.59 113 ALA A CA 1
ATOM 924 C C . ALA A 1 113 ? 14.686 43.373 -69.621 1.00 38.59 113 ALA A C 1
ATOM 926 O O . ALA A 1 113 ? 14.120 42.292 -69.723 1.00 38.59 113 ALA A O 1
ATOM 927 N N . GLU A 1 114 ? 14.945 43.943 -68.433 1.00 37.84 114 GLU A N 1
ATOM 928 C CA . GLU A 1 114 ? 13.925 44.116 -67.378 1.00 37.84 114 GLU A CA 1
ATOM 929 C C . GLU A 1 114 ? 14.347 45.175 -66.311 1.00 37.84 114 GLU A C 1
ATOM 931 O O . GLU A 1 114 ? 15.541 45.440 -66.157 1.00 37.84 114 GLU A O 1
ATOM 936 N N . PRO A 1 115 ? 13.379 45.831 -65.622 1.00 48.03 115 PRO A N 1
ATOM 937 C CA . PRO A 1 115 ? 13.493 47.156 -64.977 1.00 48.03 115 PRO A CA 1
ATOM 938 C C . PRO A 1 115 ? 13.770 47.095 -63.435 1.00 48.03 115 PRO A C 1
ATOM 940 O O . PRO A 1 115 ? 14.022 46.012 -62.905 1.00 48.03 115 PRO A O 1
ATOM 943 N N . PRO A 1 116 ? 13.823 48.234 -62.695 1.00 42.19 116 PRO A N 1
ATOM 944 C CA . PRO A 1 116 ? 14.657 48.392 -61.494 1.00 42.19 116 PRO A CA 1
ATOM 945 C C . PRO A 1 116 ? 14.079 47.816 -60.191 1.00 42.19 116 PRO A C 1
ATOM 947 O O . PRO A 1 116 ? 12.875 47.826 -59.948 1.00 42.19 116 PRO A O 1
ATOM 950 N N . ARG A 1 117 ? 14.992 47.387 -59.305 1.00 38.34 117 ARG A N 1
ATOM 951 C CA . ARG A 1 117 ? 14.724 47.009 -57.909 1.00 38.34 117 ARG A CA 1
ATOM 952 C C . ARG A 1 117 ? 14.593 48.263 -57.037 1.00 38.34 117 ARG A C 1
ATOM 954 O O . ARG A 1 117 ? 15.590 48.943 -56.809 1.00 38.34 117 ARG A O 1
ATOM 961 N N . GLU A 1 118 ? 13.399 48.527 -56.513 1.00 37.16 118 GLU A N 1
ATOM 962 C CA . GLU A 1 118 ? 13.203 49.430 -55.373 1.00 37.16 118 GLU A CA 1
ATOM 963 C C . GLU A 1 118 ? 13.541 48.690 -54.069 1.00 37.16 118 GLU A C 1
ATOM 965 O O . GLU A 1 118 ? 12.942 47.671 -53.726 1.00 37.16 118 GLU A O 1
ATOM 970 N N . THR A 1 119 ? 14.541 49.190 -53.349 1.00 38.56 119 THR A N 1
ATOM 971 C CA . THR A 1 119 ? 14.857 48.816 -51.969 1.00 38.56 119 THR A CA 1
ATOM 972 C C . THR A 1 119 ? 13.900 49.529 -51.019 1.00 38.56 119 THR A C 1
ATOM 974 O O . THR A 1 119 ? 13.978 50.743 -50.853 1.00 38.56 119 THR A O 1
ATOM 977 N N . SER A 1 120 ? 13.013 48.770 -50.379 1.00 38.84 120 SER A N 1
ATOM 978 C CA . SER A 1 120 ? 12.249 49.210 -49.213 1.00 38.84 120 SER A CA 1
ATOM 979 C C . SER A 1 120 ? 13.118 49.084 -47.958 1.00 38.84 120 SER A C 1
ATOM 981 O O . SER A 1 120 ? 13.378 47.970 -47.499 1.00 38.84 120 SER A O 1
ATOM 983 N N . GLU A 1 121 ? 13.555 50.210 -47.402 1.00 42.03 121 GLU A N 1
ATOM 984 C CA . GLU A 1 121 ? 14.145 50.292 -46.065 1.00 42.03 121 GLU A CA 1
ATOM 985 C C . GLU A 1 121 ? 13.107 50.953 -45.142 1.00 42.03 121 GLU 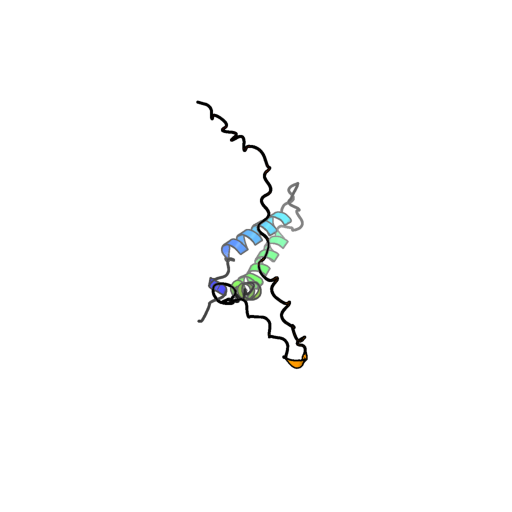A C 1
ATOM 987 O O . GLU A 1 121 ? 12.725 52.107 -45.341 1.00 42.03 121 GLU A O 1
ATOM 992 N N . SER A 1 122 ? 12.572 50.186 -44.188 1.00 43.88 122 SER A N 1
ATOM 993 C CA . SER A 1 122 ? 11.674 50.689 -43.140 1.00 43.88 122 SER A CA 1
ATOM 994 C C . SER A 1 122 ? 12.495 51.356 -42.029 1.00 43.88 122 SER A C 1
ATOM 996 O O . SER A 1 122 ? 13.458 50.737 -41.572 1.00 43.88 122 SER A O 1
ATOM 998 N N . PRO A 1 123 ? 12.119 52.545 -41.526 1.00 47.12 123 PRO A N 1
ATOM 999 C CA . PRO A 1 123 ? 12.746 53.120 -40.344 1.00 47.12 123 PRO A CA 1
ATOM 1000 C C . PRO A 1 123 ? 12.109 52.554 -39.066 1.00 47.12 123 PRO A C 1
ATOM 1002 O O . PRO A 1 123 ? 10.888 52.438 -38.966 1.00 47.12 123 PRO A O 1
ATOM 1005 N N . ALA A 1 124 ? 12.961 52.190 -38.107 1.00 48.34 124 ALA A N 1
ATOM 1006 C CA . ALA A 1 124 ? 12.584 51.837 -36.745 1.00 48.34 124 ALA A CA 1
ATOM 1007 C C . ALA A 1 124 ? 12.478 53.104 -35.881 1.00 48.34 124 ALA A C 1
ATOM 1009 O O . ALA A 1 124 ? 13.323 53.994 -35.981 1.00 48.34 124 ALA A O 1
ATOM 1010 N N . ASP A 1 125 ? 11.431 53.145 -35.060 1.00 43.47 125 ASP A N 1
ATOM 1011 C CA . ASP A 1 125 ? 11.202 54.092 -33.969 1.00 43.47 125 ASP A CA 1
ATOM 1012 C C . ASP A 1 125 ? 12.358 54.100 -32.949 1.00 43.47 125 ASP A C 1
ATOM 1014 O O . ASP A 1 125 ? 12.736 53.029 -32.473 1.00 43.47 125 ASP A O 1
ATOM 1018 N N . GLU A 1 126 ? 12.860 55.291 -32.589 1.00 41.00 126 GLU A N 1
ATOM 1019 C CA . GLU A 1 126 ? 12.969 55.803 -31.200 1.00 41.00 126 GLU A CA 1
ATOM 1020 C C . GLU A 1 126 ? 13.271 57.315 -31.183 1.00 41.00 126 GLU A C 1
ATOM 1022 O O . GLU A 1 126 ? 14.203 57.754 -31.900 1.00 41.00 126 GLU A O 1
#

Mean predicted aligned error: 17.64 Å

Secondary structure (DSSP, 8-state):
----HHHHSS--HHHHHHHHHHHHHHHHS-BTTTB---S-HHHHHHHHHHHHHHTGGGHHHHHHHHS--------PPPTT---PPPPPPPGGG----PPPPPPP-----------------PPPP-

Solvent-accessible surface area (backbone atoms only — not comparable to full-atom values): 8728 Å² total; per-residue (Å²): 132,93,75,60,64,72,74,75,46,93,76,48,73,65,60,53,47,54,51,51,51,54,54,51,49,34,35,43,39,72,40,88,94,82,25,47,52,77,40,53,77,68,56,50,52,52,49,52,52,50,42,48,69,53,51,60,69,42,41,68,61,53,51,49,72,71,50,81,84,84,83,85,79,86,79,89,72,72,86,81,68,73,79,73,76,76,81,77,77,62,73,91,77,58,75,88,77,74,77,73,79,75,80,76,92,77,76,94,72,90,77,90,88,84,85,87,86,83,83,86,79,83,85,80,90,133